Protein AF-A0A536CDX0-F1 (afdb_monomer_lite)

Structure (mmCIF, N/CA/C/O backbone):
data_AF-A0A536CDX0-F1
#
_entry.id   AF-A0A536CDX0-F1
#
loop_
_atom_site.group_PDB
_atom_site.id
_atom_site.type_symbol
_atom_site.label_atom_id
_atom_site.label_alt_id
_atom_site.label_comp_id
_atom_site.label_asym_id
_atom_site.label_entity_id
_atom_site.label_seq_id
_atom_site.pdbx_PDB_ins_code
_atom_site.Cartn_x
_atom_site.Cartn_y
_atom_site.Cartn_z
_atom_site.occupancy
_atom_site.B_iso_or_equiv
_atom_site.auth_seq_id
_atom_site.auth_comp_id
_atom_site.auth_asym_id
_atom_site.auth_atom_id
_atom_site.pdbx_PDB_model_num
ATOM 1 N N . VAL A 1 1 ? -7.358 -10.006 -4.867 1.00 93.31 1 VAL A N 1
ATOM 2 C CA . VAL A 1 1 ? -7.742 -8.963 -5.863 1.00 93.31 1 VAL A CA 1
ATOM 3 C C . VAL A 1 1 ? -6.444 -8.418 -6.385 1.00 93.31 1 VAL A C 1
ATOM 5 O O . VAL A 1 1 ? -5.609 -8.127 -5.543 1.00 93.31 1 VAL A O 1
ATOM 8 N N . GLU A 1 2 ? -6.217 -8.406 -7.694 1.00 98.25 2 GLU A N 1
ATOM 9 C CA . GLU A 1 2 ? -4.855 -8.304 -8.231 1.00 98.25 2 GLU A CA 1
ATOM 10 C C . GLU A 1 2 ? -4.809 -7.519 -9.546 1.00 98.25 2 GLU A C 1
ATOM 12 O O . GLU A 1 2 ? -5.732 -7.608 -10.364 1.00 98.25 2 GLU A O 1
ATOM 17 N N . HIS A 1 3 ? -3.686 -6.828 -9.744 1.00 98.19 3 HIS A N 1
ATOM 18 C CA . HIS A 1 3 ? -3.218 -6.204 -10.981 1.00 98.19 3 HIS A CA 1
ATOM 19 C C . HIS A 1 3 ? -4.096 -5.094 -11.576 1.00 98.19 3 HIS A C 1
ATOM 21 O O . HIS A 1 3 ? -4.047 -4.836 -12.785 1.00 98.19 3 HIS A O 1
ATOM 27 N N . TYR A 1 4 ? -4.877 -4.387 -10.763 1.00 98.31 4 TYR A N 1
ATOM 28 C CA . TYR A 1 4 ? -5.466 -3.133 -11.220 1.00 98.31 4 TYR A CA 1
ATOM 29 C C . TYR A 1 4 ? -4.386 -2.054 -11.369 1.00 98.31 4 TYR A C 1
ATOM 31 O O . TYR A 1 4 ? -3.456 -1.930 -10.585 1.00 98.31 4 TYR A O 1
ATOM 39 N N . GLN A 1 5 ? -4.537 -1.185 -12.368 1.00 97.56 5 GLN A N 1
ATOM 40 C CA . GLN A 1 5 ? -3.574 -0.099 -12.614 1.00 97.56 5 GLN A CA 1
ATOM 41 C C . GLN A 1 5 ? -3.675 1.063 -11.602 1.00 97.56 5 GLN A C 1
ATOM 43 O O . GLN A 1 5 ? -2.932 2.039 -11.696 1.00 97.56 5 GLN A O 1
ATOM 48 N N . LYS A 1 6 ? -4.621 0.991 -10.659 1.00 98.06 6 LYS A N 1
ATOM 49 C CA . LYS A 1 6 ? -4.849 1.964 -9.579 1.00 98.06 6 LYS A CA 1
ATOM 50 C C . LYS A 1 6 ? -5.134 1.201 -8.282 1.00 98.06 6 LYS A C 1
ATOM 52 O O . LYS A 1 6 ? -4.655 0.088 -8.130 1.00 98.06 6 LYS A O 1
ATOM 57 N N . PHE A 1 7 ? -5.921 1.766 -7.364 1.00 98.56 7 PHE A N 1
ATOM 58 C CA . PHE A 1 7 ? -6.350 1.048 -6.166 1.00 98.56 7 PHE A CA 1
ATOM 59 C C . PHE A 1 7 ? -7.000 -0.295 -6.509 1.00 98.56 7 PHE A C 1
ATOM 61 O O . PHE A 1 7 ? -7.921 -0.356 -7.326 1.00 98.56 7 PHE A O 1
ATOM 68 N N . GLU A 1 8 ? -6.552 -1.343 -5.830 1.00 98.38 8 GLU A N 1
ATOM 69 C CA . GLU A 1 8 ? -7.062 -2.707 -6.004 1.00 98.38 8 GLU A CA 1
ATOM 70 C C . GLU A 1 8 ? -8.392 -2.864 -5.254 1.00 98.38 8 GLU A C 1
ATOM 72 O O . GLU A 1 8 ? -9.364 -3.418 -5.768 1.00 98.38 8 GLU A O 1
ATOM 77 N N . VAL A 1 9 ? -8.468 -2.295 -4.045 1.00 98.75 9 VAL A N 1
ATOM 78 C CA . VAL A 1 9 ? -9.693 -2.179 -3.251 1.00 98.75 9 VAL A CA 1
ATOM 79 C C . VAL A 1 9 ? -9.816 -0.776 -2.664 1.00 98.75 9 VAL A C 1
ATOM 81 O O . VAL A 1 9 ? -8.865 -0.232 -2.106 1.00 98.75 9 VAL A O 1
ATOM 84 N N . ILE A 1 10 ? -11.029 -0.219 -2.722 1.00 98.75 10 ILE A N 1
ATOM 85 C CA . ILE A 1 10 ? -11.417 0.988 -1.984 1.00 98.75 10 ILE A CA 1
ATOM 86 C C . ILE A 1 10 ? -12.584 0.633 -1.062 1.00 98.75 10 ILE A C 1
ATOM 88 O O . ILE A 1 10 ? -13.639 0.200 -1.530 1.00 98.75 10 ILE A O 1
ATOM 92 N N . TRP A 1 11 ? -12.423 0.852 0.242 1.00 98.75 11 TRP A N 1
ATOM 93 C CA . TRP A 1 11 ? -13.464 0.607 1.238 1.00 98.75 11 TRP A CA 1
ATOM 94 C C . TRP A 1 11 ? -14.023 1.918 1.793 1.00 98.75 11 TRP A C 1
ATOM 96 O O . TRP A 1 11 ? -13.403 2.564 2.629 1.00 98.75 11 TRP A O 1
ATOM 106 N N . ASN A 1 12 ? -15.228 2.302 1.364 1.00 98.69 12 ASN A N 1
ATOM 107 C CA . ASN A 1 12 ? -15.842 3.590 1.728 1.00 98.69 12 ASN A CA 1
ATOM 108 C C . ASN A 1 12 ? -16.811 3.527 2.929 1.00 98.69 12 ASN A C 1
ATOM 110 O O . ASN A 1 1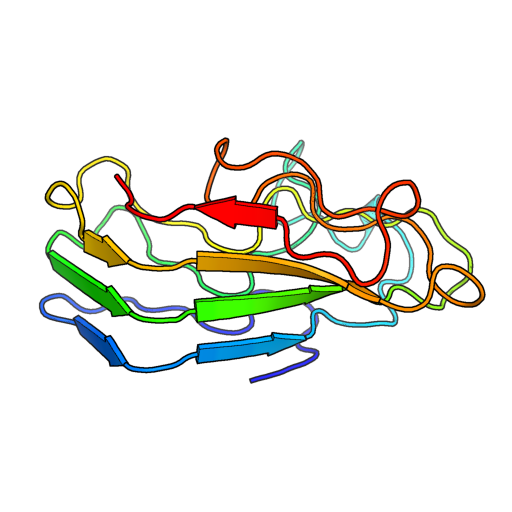2 ? -17.328 4.560 3.350 1.00 98.69 12 ASN A O 1
ATOM 114 N N . GLY A 1 13 ? -17.121 2.332 3.445 1.00 98.25 13 GLY A N 1
ATOM 115 C CA . GLY A 1 13 ? -18.156 2.127 4.467 1.00 98.25 13 GLY A CA 1
ATOM 116 C C . GLY A 1 13 ? -17.623 2.012 5.898 1.00 98.25 13 GLY A C 1
ATOM 117 O O . GLY A 1 13 ? -16.547 1.465 6.124 1.00 98.25 13 GLY A O 1
ATOM 118 N N . ASN A 1 14 ? -18.423 2.457 6.870 1.00 98.56 14 ASN A N 1
ATOM 119 C CA . ASN A 1 14 ? -18.186 2.216 8.298 1.00 98.56 14 ASN A CA 1
ATOM 120 C C . ASN A 1 14 ? -18.581 0.793 8.719 1.00 98.56 14 ASN A C 1
ATOM 122 O O . ASN A 1 14 ? -19.413 0.156 8.075 1.00 98.56 14 ASN A O 1
ATOM 126 N N . GLY A 1 15 ? 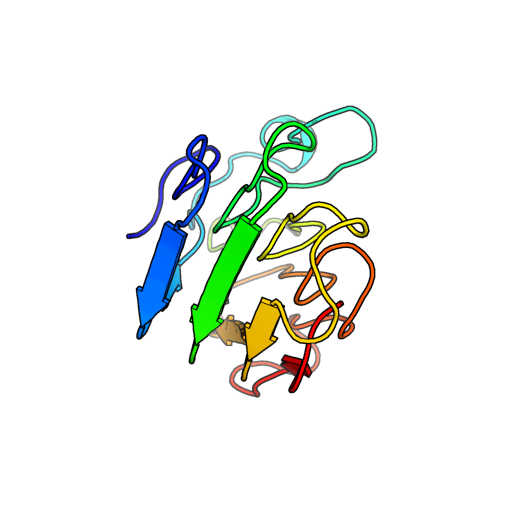-18.005 0.312 9.822 1.00 98.38 15 GLY A N 1
ATOM 127 C CA . GLY A 1 15 ? -18.260 -1.023 10.367 1.00 98.38 15 GLY A CA 1
ATOM 128 C C . GLY A 1 15 ? -17.694 -2.153 9.508 1.00 98.38 15 GLY A C 1
ATOM 129 O O . GLY A 1 15 ? -18.140 -3.293 9.621 1.00 98.38 15 GLY A O 1
ATOM 130 N N . GLY A 1 16 ? -16.743 -1.842 8.622 1.00 98.44 16 GLY A N 1
ATOM 131 C CA . GLY A 1 16 ? -16.166 -2.828 7.720 1.00 98.44 16 GLY A CA 1
ATOM 132 C C . GLY A 1 16 ? -15.346 -3.882 8.451 1.00 98.44 16 GLY A C 1
ATOM 133 O O . GLY A 1 16 ? -14.707 -3.594 9.464 1.00 98.44 16 GLY A O 1
ATOM 134 N N . ARG A 1 17 ? -15.356 -5.108 7.924 1.00 98.69 17 ARG A N 1
ATOM 135 C CA . ARG A 1 17 ? -14.501 -6.192 8.402 1.00 98.69 17 ARG A CA 1
ATOM 136 C C . ARG A 1 17 ? -13.973 -7.010 7.235 1.00 98.69 17 ARG A C 1
ATOM 138 O O . ARG A 1 17 ? -14.762 -7.545 6.460 1.00 98.69 17 ARG A O 1
ATOM 145 N N . VAL A 1 18 ? -12.656 -7.159 7.172 1.00 98.75 18 VAL A N 1
ATOM 146 C CA . VAL A 1 18 ? -11.967 -8.068 6.255 1.00 98.75 18 VAL A CA 1
ATOM 147 C C . VAL A 1 18 ? -11.183 -9.075 7.082 1.00 98.75 18 VAL A C 1
ATOM 149 O O . VAL A 1 18 ? -10.388 -8.705 7.942 1.00 98.75 18 VAL A O 1
ATOM 152 N N . VAL A 1 19 ? -11.433 -10.357 6.834 1.00 98.62 19 VAL A N 1
ATOM 153 C CA . VAL A 1 19 ? -10.653 -11.457 7.399 1.00 98.62 19 VAL A CA 1
ATOM 154 C C . VAL A 1 19 ? -10.020 -12.166 6.221 1.00 98.62 19 VAL A C 1
ATOM 156 O O . VAL A 1 19 ? -10.746 -12.739 5.413 1.00 98.62 19 VAL A O 1
ATOM 159 N N . PHE A 1 20 ? -8.693 -12.108 6.159 1.00 98.75 20 PHE A N 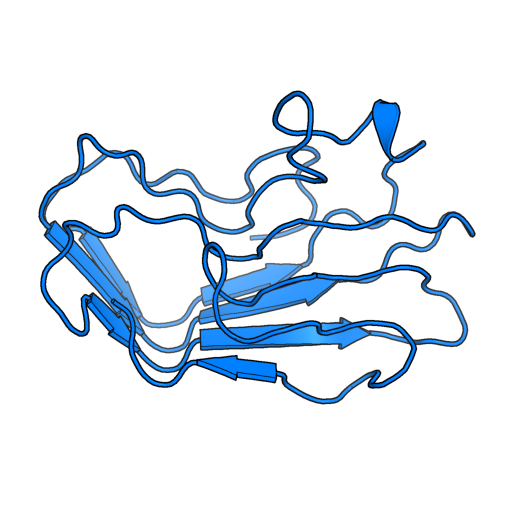1
ATOM 160 C CA . PHE A 1 20 ? -7.863 -12.507 5.032 1.00 98.75 20 PHE A CA 1
ATOM 161 C C . PHE A 1 20 ? -7.976 -11.579 3.813 1.00 98.75 20 PHE A C 1
ATOM 163 O O . PHE A 1 20 ? -9.051 -11.363 3.251 1.00 98.75 20 PHE A O 1
ATOM 170 N N . PHE A 1 21 ? -6.833 -11.055 3.377 1.00 98.88 21 PHE A N 1
ATOM 171 C CA . PHE A 1 21 ? -6.691 -10.344 2.111 1.00 98.88 21 PHE A CA 1
ATOM 172 C C . PHE A 1 21 ? -5.374 -10.729 1.445 1.00 98.88 21 PHE A C 1
ATOM 174 O O . PHE A 1 21 ? -4.322 -10.716 2.079 1.00 98.88 21 PHE A O 1
ATOM 181 N N . GLN A 1 22 ? -5.455 -11.039 0.157 1.00 98.69 22 GLN A N 1
ATOM 182 C CA . GLN A 1 22 ? -4.320 -11.308 -0.712 1.00 98.69 22 GLN A CA 1
ATOM 183 C C . GLN A 1 22 ? -4.445 -10.383 -1.929 1.00 98.69 22 GLN A C 1
ATOM 185 O O . GLN A 1 22 ? -5.542 -10.207 -2.489 1.00 98.69 22 GLN A O 1
ATOM 190 N N . ASN A 1 23 ? -3.322 -9.777 -2.302 1.00 98.81 23 ASN A N 1
ATOM 191 C CA . ASN A 1 23 ? -3.207 -8.918 -3.468 1.00 98.81 23 ASN A CA 1
ATOM 192 C C . ASN A 1 23 ? -1.808 -8.963 -4.076 1.00 98.81 23 ASN A C 1
ATOM 194 O O . ASN A 1 23 ? -0.839 -8.863 -3.341 1.00 98.81 23 ASN A O 1
ATOM 198 N N . GLU A 1 24 ? -1.721 -8.919 -5.399 1.00 98.75 24 GLU A N 1
ATOM 199 C CA . GLU A 1 24 ? -0.525 -8.501 -6.122 1.00 98.75 24 GLU A CA 1
ATOM 200 C C . GLU A 1 24 ? -0.757 -7.180 -6.862 1.00 98.75 24 GLU A C 1
ATOM 202 O O . GLU A 1 24 ? -1.789 -6.991 -7.511 1.00 98.75 24 GLU A O 1
ATOM 207 N N . MET A 1 25 ? 0.211 -6.268 -6.766 1.00 98.75 25 MET A N 1
ATOM 208 C CA . MET A 1 25 ? 0.243 -5.012 -7.523 1.00 98.75 25 MET A CA 1
ATOM 209 C C . MET A 1 25 ? 0.390 -5.277 -9.038 1.00 98.75 25 MET A C 1
ATOM 211 O O . MET A 1 25 ? 0.806 -6.372 -9.436 1.00 98.75 25 MET A O 1
ATOM 215 N N . PRO A 1 26 ? 0.065 -4.315 -9.925 1.00 98.69 26 PRO A N 1
ATOM 216 C CA . PRO A 1 26 ? 0.241 -4.498 -11.365 1.00 98.69 26 PRO A CA 1
ATOM 217 C C . PRO A 1 26 ? 1.714 -4.720 -11.704 1.00 98.69 26 PRO A C 1
ATOM 219 O O . PRO A 1 26 ? 2.594 -4.075 -11.140 1.00 98.69 26 PRO A O 1
ATOM 222 N N . TYR A 1 27 ? 1.993 -5.606 -12.654 1.00 98.56 27 TYR A N 1
ATOM 223 C CA . TYR A 1 27 ? 3.373 -5.913 -13.047 1.00 98.56 27 TYR A CA 1
ATOM 224 C C . TYR A 1 27 ? 3.940 -4.936 -14.073 1.00 98.56 27 TYR A C 1
ATOM 226 O O . TYR A 1 27 ? 5.154 -4.744 -14.171 1.00 98.56 27 TYR A O 1
ATOM 234 N N . ASP A 1 28 ? 3.047 -4.336 -14.851 1.00 98.12 28 ASP A N 1
ATOM 235 C CA . ASP A 1 28 ? 3.328 -3.579 -16.056 1.00 98.12 28 ASP A CA 1
ATOM 236 C C . ASP A 1 28 ? 3.092 -2.051 -15.993 1.00 98.12 28 ASP A C 1
ATOM 238 O O . ASP A 1 28 ? 2.826 -1.460 -17.046 1.00 98.12 28 ASP A O 1
ATOM 242 N N . PRO A 1 29 ? 3.248 -1.342 -14.845 1.00 98.31 29 PRO A N 1
ATOM 243 C CA . PRO A 1 29 ? 3.346 0.114 -14.865 1.00 98.31 29 PRO A CA 1
ATOM 244 C C . PRO A 1 29 ? 4.394 0.603 -15.886 1.00 98.31 29 PRO A C 1
ATOM 246 O O . PRO A 1 29 ? 5.565 0.222 -15.803 1.00 98.31 29 PRO A O 1
ATOM 249 N N . PRO A 1 30 ? 4.028 1.480 -16.841 1.00 97.75 30 PRO A N 1
ATOM 250 C CA . PRO A 1 30 ? 4.914 1.831 -17.956 1.00 97.75 30 PRO A CA 1
ATOM 251 C C . PRO A 1 30 ? 6.017 2.830 -17.573 1.00 97.75 30 PRO A C 1
ATOM 253 O O . PRO A 1 30 ? 6.963 3.041 -18.328 1.00 97.75 30 PRO A O 1
ATOM 256 N N . SER A 1 31 ? 5.880 3.504 -16.430 1.00 98.44 31 SER A N 1
ATOM 257 C CA . SER A 1 31 ? 6.905 4.341 -15.795 1.00 98.44 31 SER A CA 1
ATOM 258 C C . SER A 1 31 ? 6.436 4.737 -14.397 1.00 98.44 31 SER A C 1
ATOM 260 O O . SER A 1 31 ? 5.231 4.744 -14.138 1.00 98.44 31 SER A O 1
ATOM 262 N N . GLN A 1 32 ? 7.354 5.170 -13.526 1.00 98.56 32 GLN A N 1
ATOM 263 C CA . GLN A 1 32 ? 6.966 5.706 -12.219 1.00 98.56 32 GLN A CA 1
ATOM 264 C C . GLN A 1 32 ? 6.030 6.911 -12.371 1.00 98.56 32 GLN A C 1
ATOM 266 O O . GLN A 1 32 ? 5.030 6.987 -11.677 1.00 98.56 32 GLN A O 1
ATOM 271 N N . ALA A 1 33 ? 6.305 7.817 -13.317 1.00 98.25 33 ALA A N 1
ATOM 272 C CA . ALA A 1 33 ? 5.498 9.020 -13.536 1.00 98.25 33 ALA A CA 1
ATOM 273 C C . ALA A 1 33 ? 4.056 8.717 -13.982 1.00 98.25 33 ALA A C 1
ATOM 275 O O . ALA A 1 33 ? 3.144 9.474 -13.658 1.00 98.25 33 ALA A O 1
ATOM 276 N N . ALA A 1 34 ? 3.846 7.620 -14.715 1.00 98.19 34 ALA A N 1
ATOM 277 C CA . ALA A 1 34 ? 2.514 7.164 -15.113 1.00 98.19 34 ALA A CA 1
ATOM 278 C C . ALA A 1 34 ? 1.761 6.460 -13.972 1.00 98.19 34 ALA A C 1
ATOM 280 O O . ALA A 1 34 ? 0.537 6.342 -14.028 1.00 98.19 34 ALA A O 1
ATOM 281 N N . TRP A 1 35 ? 2.483 6.006 -12.946 1.00 98.56 35 TRP A N 1
ATOM 282 C CA . TRP A 1 35 ? 1.955 5.249 -11.819 1.00 98.56 35 TRP A CA 1
ATOM 283 C C . TRP A 1 35 ? 2.277 5.960 -10.501 1.00 98.56 35 TRP A C 1
ATOM 285 O O . TRP A 1 35 ? 3.052 5.500 -9.665 1.00 98.56 35 TRP A O 1
ATOM 295 N N . MET A 1 36 ? 1.679 7.141 -10.359 1.00 98.62 36 MET A N 1
ATOM 296 C CA . MET A 1 36 ? 1.656 7.946 -9.140 1.00 98.62 36 MET A CA 1
ATOM 297 C C . MET A 1 36 ? 0.194 8.173 -8.758 1.00 98.62 36 MET A C 1
ATOM 299 O O . MET A 1 36 ? -0.588 8.608 -9.609 1.00 98.62 36 MET A O 1
ATOM 303 N N . GLU A 1 37 ? -0.179 7.935 -7.504 1.00 98.25 37 GLU A N 1
ATOM 304 C CA . GLU A 1 37 ? -1.496 8.326 -6.991 1.00 98.25 37 GLU A CA 1
ATOM 305 C C . GLU A 1 37 ? -1.659 9.852 -6.990 1.00 98.25 37 GLU A C 1
ATOM 307 O O . GLU A 1 37 ? -2.686 10.393 -7.409 1.00 98.25 37 GLU A O 1
ATOM 312 N N . ALA A 1 38 ? -0.615 10.551 -6.548 1.00 97.88 38 ALA A N 1
ATOM 313 C CA . ALA A 1 38 ? -0.553 12.001 -6.445 1.00 97.88 38 ALA A CA 1
ATOM 314 C C . ALA A 1 38 ? 0.906 12.482 -6.570 1.00 97.88 38 ALA A C 1
ATOM 316 O O . ALA A 1 38 ? 1.837 11.676 -6.468 1.00 97.88 38 ALA A O 1
ATOM 317 N N . PRO A 1 39 ? 1.160 13.790 -6.774 1.00 97.75 39 PRO A N 1
ATOM 318 C CA . PRO A 1 39 ? 2.518 14.324 -6.735 1.00 97.75 39 PRO A CA 1
ATOM 319 C C . PRO A 1 39 ? 3.233 13.946 -5.428 1.00 97.75 39 PRO A C 1
ATOM 321 O O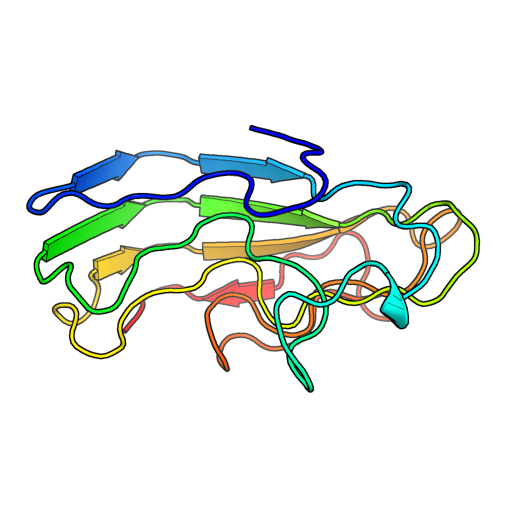 . PRO A 1 39 ? 2.790 14.318 -4.346 1.00 97.75 39 PRO A O 1
ATOM 324 N N . GLY A 1 40 ? 4.338 13.203 -5.538 1.00 96.81 40 GLY A N 1
ATOM 325 C CA . GLY A 1 40 ? 5.113 12.724 -4.387 1.00 96.81 40 GLY A CA 1
ATOM 326 C C . GLY A 1 40 ? 4.608 11.431 -3.734 1.00 96.81 40 GLY A C 1
ATOM 327 O O . GLY A 1 40 ? 5.262 10.955 -2.815 1.00 96.81 40 GLY A O 1
ATOM 328 N N . VAL A 1 41 ? 3.511 10.839 -4.220 1.00 98.31 41 VAL A N 1
ATOM 329 C CA . VAL A 1 41 ? 2.965 9.560 -3.732 1.00 98.31 41 VAL A CA 1
ATOM 330 C C . VAL A 1 41 ? 3.122 8.499 -4.830 1.00 98.31 41 VAL A C 1
ATOM 332 O O . VAL A 1 41 ? 2.294 8.441 -5.744 1.00 98.31 41 VAL A O 1
ATOM 335 N N . PRO A 1 42 ? 4.226 7.727 -4.829 1.00 98.62 42 PRO A N 1
ATOM 336 C CA . PRO A 1 42 ? 4.456 6.691 -5.831 1.00 98.62 42 PRO A CA 1
ATOM 337 C C . PRO A 1 42 ? 3.464 5.533 -5.699 1.00 98.62 42 PRO A C 1
ATOM 339 O O . PRO A 1 42 ? 3.170 5.085 -4.594 1.00 98.62 42 PRO A O 1
ATOM 342 N N . GLY A 1 43 ? 2.978 5.030 -6.834 1.00 98.56 43 GLY A N 1
ATOM 343 C CA . GLY A 1 43 ? 2.039 3.912 -6.906 1.00 98.56 43 GLY A CA 1
ATOM 344 C C . GLY A 1 43 ? 0.657 4.207 -6.332 1.00 98.56 43 GLY A C 1
ATOM 345 O O . GLY A 1 43 ? 0.328 5.349 -6.029 1.00 98.56 43 GLY A O 1
ATOM 346 N N . TRP A 1 44 ? -0.154 3.155 -6.232 1.00 98.81 44 TRP A N 1
ATOM 347 C CA . TRP A 1 44 ? -1.495 3.172 -5.648 1.00 98.81 44 TRP A CA 1
ATOM 348 C C . TRP A 1 44 ? -1.598 2.041 -4.627 1.00 98.81 44 TRP A C 1
ATOM 350 O O . TRP A 1 44 ? -1.112 0.938 -4.881 1.00 98.81 44 TRP A O 1
ATOM 360 N N . ALA A 1 45 ? -2.247 2.292 -3.491 1.00 98.81 45 ALA A N 1
ATOM 361 C CA . ALA A 1 45 ? -2.401 1.282 -2.450 1.00 98.81 45 ALA A CA 1
ATOM 362 C C . ALA A 1 45 ? -3.223 0.067 -2.926 1.00 98.81 45 ALA A C 1
ATOM 364 O O . ALA A 1 45 ? -4.252 0.201 -3.594 1.00 98.81 45 ALA A O 1
ATOM 365 N N . ALA A 1 46 ? -2.831 -1.124 -2.479 1.00 98.88 46 ALA A N 1
ATOM 366 C CA . ALA A 1 46 ? -3.617 -2.345 -2.618 1.00 98.88 46 ALA A CA 1
ATOM 367 C C . ALA A 1 46 ? -4.950 -2.267 -1.855 1.00 98.88 46 ALA A C 1
ATOM 369 O O . ALA A 1 46 ? -5.961 -2.841 -2.255 1.00 98.88 46 ALA A O 1
ATOM 370 N N . PHE A 1 47 ? -4.982 -1.545 -0.739 1.00 98.88 47 PHE A N 1
ATOM 371 C CA . PHE A 1 47 ? -6.211 -1.363 0.020 1.00 98.88 47 PHE A CA 1
ATOM 372 C C . PHE A 1 47 ? -6.300 0.061 0.548 1.00 98.88 47 PHE A C 1
ATOM 374 O O . PHE A 1 47 ? -5.537 0.458 1.429 1.00 98.88 47 PHE A O 1
ATOM 381 N N . LYS A 1 48 ? -7.266 0.817 0.027 1.00 98.88 48 LYS A N 1
ATOM 382 C CA . LYS A 1 48 ? -7.519 2.201 0.415 1.00 98.88 48 LYS A CA 1
ATOM 383 C C . LYS A 1 48 ? -8.763 2.313 1.289 1.00 98.88 48 LYS A C 1
ATOM 385 O O . LYS A 1 48 ? -9.865 1.945 0.881 1.00 98.88 48 LYS A O 1
ATOM 390 N N . ILE A 1 49 ? -8.601 2.916 2.461 1.00 98.81 49 ILE A N 1
ATOM 391 C CA . ILE A 1 49 ? -9.678 3.412 3.317 1.00 98.81 49 ILE A CA 1
ATOM 392 C C . ILE A 1 49 ? -9.557 4.948 3.372 1.00 98.81 49 ILE A C 1
ATOM 394 O O . ILE A 1 49 ? -8.504 5.474 3.749 1.00 98.81 49 ILE A O 1
ATOM 398 N N . PRO A 1 50 ? -10.580 5.714 2.956 1.00 98.44 50 PRO A N 1
ATOM 399 C CA . PRO A 1 50 ? -10.542 7.171 3.009 1.00 98.44 50 PRO A CA 1
ATOM 400 C C . PRO A 1 50 ? -10.783 7.698 4.432 1.00 98.44 50 PRO A C 1
ATOM 402 O O . PRO A 1 50 ? -11.436 7.054 5.248 1.00 98.44 50 PRO A O 1
ATOM 405 N N . ASN A 1 51 ? -10.330 8.929 4.698 1.00 98.25 51 ASN A N 1
ATOM 406 C CA . ASN A 1 51 ? -10.420 9.599 6.010 1.00 98.25 51 ASN A CA 1
ATOM 407 C C . ASN A 1 51 ? -11.849 9.809 6.543 1.00 98.25 51 ASN A C 1
ATOM 409 O O . ASN A 1 51 ? -12.018 10.145 7.710 1.00 98.25 51 ASN A O 1
ATOM 413 N N . SER A 1 52 ? -12.877 9.627 5.712 1.00 98.25 52 SER A N 1
ATOM 414 C CA . SER A 1 52 ? -14.283 9.674 6.131 1.00 98.25 52 SER A CA 1
ATOM 415 C C . SER A 1 52 ? -14.743 8.421 6.888 1.00 98.25 52 SER A C 1
ATOM 417 O O . SER A 1 52 ? -15.791 8.459 7.534 1.00 98.25 52 SER A O 1
ATOM 419 N N . VAL A 1 53 ? -13.997 7.314 6.814 1.00 98.69 53 VAL A N 1
ATOM 420 C CA . VAL A 1 53 ? -14.302 6.077 7.543 1.00 98.69 53 VAL A CA 1
ATOM 421 C C . VAL A 1 53 ? -13.756 6.178 8.963 1.00 98.69 53 VAL A C 1
ATOM 423 O O . VAL A 1 53 ? -12.586 6.479 9.179 1.00 98.69 53 VAL A O 1
ATOM 426 N N . THR A 1 54 ? -14.609 5.894 9.940 1.00 98.44 54 THR A N 1
ATOM 427 C CA . THR A 1 54 ? -14.303 5.980 11.374 1.00 98.44 54 THR A CA 1
ATOM 428 C C . THR A 1 54 ? -14.262 4.616 12.060 1.00 98.44 54 THR A C 1
ATOM 430 O O . THR A 1 54 ? -13.865 4.525 13.219 1.00 98.44 54 THR A O 1
ATOM 433 N N . SER A 1 55 ? -14.664 3.540 11.374 1.00 98.62 55 SER A N 1
ATOM 434 C CA . SER A 1 55 ? -14.624 2.175 11.914 1.00 98.62 55 SER A CA 1
ATOM 435 C C . SER A 1 55 ? -14.384 1.127 10.827 1.00 98.62 55 SER A C 1
ATOM 437 O O . SER A 1 55 ? -15.136 1.029 9.856 1.00 98.62 55 SER A O 1
ATOM 439 N N . PHE A 1 56 ? -13.346 0.317 11.021 1.00 98.75 56 PHE A N 1
ATOM 440 C CA . PHE A 1 56 ? -12.965 -0.797 10.158 1.00 98.75 56 PHE A CA 1
ATOM 441 C C . PHE A 1 56 ? -12.122 -1.798 10.960 1.00 98.75 56 PHE A C 1
ATOM 443 O O . PHE A 1 56 ? -11.432 -1.384 11.887 1.00 98.75 56 PHE A O 1
ATOM 450 N N . ASN A 1 57 ? -12.175 -3.087 10.611 1.00 98.81 57 ASN A N 1
ATOM 451 C CA . ASN A 1 57 ? -11.258 -4.102 11.127 1.00 98.81 57 ASN A CA 1
ATOM 452 C C . ASN A 1 57 ? -10.675 -4.972 10.002 1.00 98.81 57 ASN A C 1
ATOM 454 O O . ASN A 1 57 ? -11.429 -5.562 9.226 1.00 98.81 57 ASN A O 1
ATOM 458 N N . GLY A 1 58 ? -9.353 -5.101 9.943 1.00 98.81 58 GLY A N 1
ATOM 459 C CA . GLY A 1 58 ? -8.632 -5.942 8.985 1.00 98.81 58 GLY A CA 1
ATOM 460 C C . GLY A 1 58 ? -7.749 -6.971 9.686 1.00 98.81 58 GLY A C 1
ATOM 461 O O . GLY A 1 58 ? -7.092 -6.644 10.668 1.00 98.81 58 GLY A O 1
ATOM 462 N N . PHE A 1 59 ? -7.723 -8.208 9.189 1.00 98.88 59 PHE A N 1
ATOM 463 C CA . PHE A 1 59 ? -6.930 -9.296 9.772 1.00 98.88 59 PHE A CA 1
ATOM 464 C C . PHE A 1 59 ? -6.227 -10.102 8.681 1.00 98.88 59 PHE A C 1
ATOM 466 O O . PHE A 1 59 ? -6.906 -10.597 7.778 1.00 98.88 59 PHE A O 1
ATOM 473 N N . GLY A 1 60 ? -4.908 -10.282 8.794 1.00 98.81 60 GLY A N 1
ATOM 474 C CA . GLY A 1 60 ? -4.122 -11.131 7.896 1.00 98.81 60 GLY A CA 1
ATOM 475 C C . GLY A 1 60 ? -4.173 -10.634 6.456 1.00 98.81 60 GLY A C 1
ATOM 476 O O . GLY A 1 60 ? -4.800 -11.262 5.601 1.00 98.81 60 GLY A O 1
ATOM 477 N N . MET A 1 61 ? -3.572 -9.475 6.197 1.00 98.88 61 MET A N 1
ATOM 478 C CA . MET A 1 61 ? -3.657 -8.806 4.897 1.00 98.88 61 MET A CA 1
ATOM 479 C C . MET A 1 61 ? -2.267 -8.681 4.274 1.00 98.88 61 MET A C 1
ATOM 481 O O . MET A 1 61 ? -1.377 -8.063 4.852 1.00 98.88 61 MET A O 1
ATOM 485 N N . GLY A 1 62 ? -2.090 -9.259 3.087 1.00 98.88 62 GLY A N 1
ATOM 486 C CA . GLY A 1 62 ? -0.827 -9.264 2.357 1.00 98.88 62 GLY A CA 1
ATOM 487 C C . GLY A 1 62 ? -0.931 -8.606 0.989 1.00 98.88 62 GLY A C 1
ATOM 488 O O . GLY A 1 62 ? -1.923 -8.792 0.282 1.00 98.88 62 GLY A O 1
ATOM 489 N N . SER A 1 63 ? 0.113 -7.864 0.620 1.00 98.94 63 SER A N 1
ATOM 490 C CA . SER A 1 63 ? 0.298 -7.340 -0.735 1.00 98.94 63 SER A CA 1
ATOM 491 C C . SER A 1 63 ? 1.695 -7.664 -1.264 1.00 98.94 63 SER A C 1
ATOM 493 O O . SER A 1 63 ? 2.689 -7.475 -0.561 1.00 98.94 63 SER A O 1
ATOM 495 N N . TYR A 1 64 ? 1.781 -8.152 -2.497 1.00 98.88 64 TYR A N 1
ATOM 496 C CA . TYR A 1 64 ? 3.041 -8.501 -3.151 1.00 98.88 64 TYR A CA 1
ATOM 497 C C . TYR A 1 64 ? 3.305 -7.571 -4.338 1.00 98.88 64 TYR A C 1
ATOM 499 O O . TYR A 1 64 ? 2.378 -7.049 -4.962 1.00 98.88 64 TYR A O 1
ATOM 507 N N . SER A 1 65 ? 4.582 -7.367 -4.658 1.00 98.75 65 SER A N 1
ATOM 508 C CA . SER A 1 65 ? 5.009 -6.576 -5.816 1.00 98.75 65 SER A CA 1
ATOM 509 C C . SER A 1 65 ? 5.987 -7.349 -6.693 1.00 98.75 65 SER A C 1
ATOM 511 O O . SER A 1 65 ? 6.901 -8.000 -6.189 1.00 98.75 65 SER A O 1
ATOM 513 N N . PHE A 1 66 ? 5.786 -7.248 -8.008 1.00 98.62 66 PHE A N 1
ATOM 514 C CA . PHE A 1 66 ? 6.634 -7.831 -9.047 1.00 98.62 66 PHE A CA 1
ATOM 515 C C . PHE A 1 66 ? 6.571 -6.970 -10.319 1.00 98.62 66 PHE A C 1
ATOM 517 O O . PHE A 1 66 ? 5.808 -7.239 -11.242 1.00 98.62 66 PHE A O 1
ATOM 524 N N . PHE A 1 67 ? 7.349 -5.887 -10.374 1.00 98.44 67 PHE A N 1
ATOM 525 C CA . PHE A 1 67 ? 7.349 -4.995 -11.539 1.00 98.44 67 PHE A CA 1
ATOM 526 C C . PHE A 1 67 ? 8.343 -5.491 -12.595 1.00 98.44 67 PHE A C 1
ATOM 528 O O . PHE A 1 67 ? 9.557 -5.344 -12.438 1.00 98.44 67 PHE A O 1
ATOM 535 N N . ASN A 1 68 ? 7.835 -6.083 -13.678 1.00 97.88 68 ASN A N 1
ATOM 536 C CA . ASN A 1 68 ? 8.630 -6.891 -14.615 1.00 97.88 68 ASN A CA 1
ATOM 537 C C . ASN A 1 68 ? 8.980 -6.186 -15.938 1.00 97.88 68 ASN A C 1
ATOM 539 O O . ASN A 1 68 ? 9.468 -6.809 -16.878 1.00 97.88 68 ASN A O 1
ATOM 543 N N . GLN A 1 69 ? 8.774 -4.870 -16.012 1.00 98.12 69 GLN A N 1
ATOM 544 C CA . GLN A 1 69 ? 9.097 -4.066 -17.201 1.00 98.12 69 GLN A CA 1
ATOM 545 C C . GLN A 1 69 ? 10.570 -3.625 -17.255 1.00 98.12 69 GLN A C 1
ATOM 547 O O . GLN A 1 69 ? 10.962 -2.844 -18.119 1.00 98.12 69 GLN A O 1
ATOM 552 N N . GLY A 1 70 ? 11.405 -4.088 -16.318 1.00 97.31 70 GLY A N 1
ATOM 553 C CA . GLY A 1 70 ? 12.820 -3.713 -16.235 1.00 97.31 70 GLY A CA 1
ATOM 554 C C . GLY A 1 70 ? 13.078 -2.286 -15.728 1.00 97.31 70 GLY A C 1
ATOM 555 O O . GLY A 1 70 ? 14.220 -1.816 -15.803 1.00 97.31 70 GLY A O 1
ATOM 556 N N . LEU A 1 71 ? 12.050 -1.628 -15.180 1.00 97.25 71 LEU A N 1
ATOM 557 C CA . LEU A 1 71 ? 12.064 -0.273 -14.620 1.00 97.25 71 LEU A CA 1
ATOM 558 C C . LEU A 1 71 ? 12.002 -0.313 -13.089 1.00 97.25 71 LEU A C 1
ATOM 560 O O . LEU A 1 71 ? 11.290 -1.141 -12.529 1.00 97.25 71 LEU A O 1
ATOM 564 N N . ASP A 1 72 ? 12.687 0.611 -12.416 1.00 97.69 72 ASP A N 1
ATOM 565 C CA . ASP A 1 72 ? 12.519 0.802 -10.972 1.00 97.69 72 ASP A CA 1
ATOM 566 C C . ASP A 1 72 ? 11.176 1.494 -10.692 1.00 97.69 72 ASP A C 1
ATOM 568 O O . ASP A 1 72 ? 11.027 2.702 -10.895 1.00 97.69 72 ASP A O 1
ATOM 572 N N . ILE A 1 73 ? 10.190 0.699 -10.269 1.00 98.69 73 ILE A N 1
ATOM 573 C CA . ILE A 1 73 ? 8.828 1.130 -9.940 1.00 98.69 73 ILE A CA 1
ATOM 574 C C . ILE A 1 73 ? 8.570 0.902 -8.454 1.00 98.69 73 ILE A C 1
ATOM 576 O O . ILE A 1 73 ? 8.844 -0.169 -7.919 1.00 98.69 73 ILE A O 1
ATOM 580 N N . PHE A 1 74 ? 8.014 1.905 -7.788 1.00 98.75 74 PHE A N 1
ATOM 581 C CA . PHE A 1 74 ? 7.712 1.851 -6.368 1.00 98.75 74 PHE A CA 1
ATOM 582 C C . PHE A 1 74 ? 6.252 2.180 -6.084 1.00 98.75 74 PHE A C 1
ATOM 584 O O . PHE A 1 74 ? 5.649 3.027 -6.750 1.00 98.75 74 PHE A O 1
ATOM 591 N N . ALA A 1 75 ? 5.725 1.542 -5.042 1.00 98.81 75 ALA A N 1
ATOM 592 C CA . ALA A 1 75 ? 4.541 1.984 -4.318 1.00 98.81 75 ALA A CA 1
ATOM 593 C C . ALA A 1 75 ? 4.956 2.545 -2.953 1.00 98.81 75 ALA A C 1
ATOM 595 O O . ALA A 1 75 ? 5.795 1.958 -2.268 1.00 98.81 75 ALA A O 1
ATOM 596 N N . ALA A 1 76 ? 4.364 3.665 -2.546 1.00 98.88 76 ALA A N 1
ATOM 597 C CA . ALA A 1 76 ? 4.611 4.289 -1.249 1.00 98.88 76 ALA A CA 1
ATOM 598 C C . ALA A 1 76 ? 4.242 3.338 -0.105 1.00 98.88 76 ALA A C 1
ATOM 600 O O . ALA A 1 76 ? 5.014 3.162 0.837 1.00 98.88 76 ALA A O 1
ATOM 601 N N . HIS A 1 77 ? 3.093 2.676 -0.243 1.00 98.94 77 HIS A N 1
ATOM 602 C CA . HIS A 1 77 ? 2.555 1.735 0.727 1.00 98.94 77 HIS A CA 1
ATOM 603 C C . HIS A 1 77 ? 1.598 0.742 0.077 1.00 98.94 77 HIS A C 1
ATOM 605 O O . HIS A 1 77 ? 0.984 1.032 -0.949 1.00 98.94 77 HIS A O 1
ATOM 611 N N . ALA A 1 78 ? 1.435 -0.427 0.693 1.00 98.88 78 ALA A N 1
ATOM 612 C CA . ALA A 1 78 ? 0.409 -1.381 0.277 1.00 98.88 78 ALA A CA 1
ATOM 613 C C . ALA A 1 78 ? -0.970 -1.045 0.855 1.00 98.88 78 ALA A C 1
ATOM 615 O O . ALA A 1 78 ? -1.984 -1.160 0.167 1.00 98.88 78 ALA A O 1
ATOM 616 N N . PHE A 1 79 ? -1.019 -0.616 2.113 1.00 98.94 79 PHE A N 1
ATOM 617 C CA . PHE A 1 79 ? -2.259 -0.285 2.808 1.00 98.94 79 PHE A CA 1
ATOM 618 C C . PHE A 1 79 ? -2.300 1.211 3.104 1.00 98.94 79 PHE A C 1
ATOM 620 O O . PHE A 1 79 ? -1.345 1.763 3.641 1.00 98.94 79 PHE A O 1
ATOM 627 N N . GLU A 1 80 ? -3.415 1.862 2.784 1.00 98.88 80 GLU A N 1
ATOM 628 C CA . GLU A 1 80 ? -3.621 3.272 3.095 1.00 98.88 80 GLU A CA 1
ATOM 629 C C . GLU A 1 80 ? -4.888 3.463 3.909 1.00 98.88 80 GLU A C 1
ATOM 631 O O . GLU A 1 80 ? -5.997 3.285 3.397 1.00 98.88 80 GLU A O 1
ATOM 636 N N . VAL A 1 81 ? -4.744 3.843 5.176 1.00 98.81 81 VAL A N 1
ATOM 637 C CA . VAL A 1 81 ? -5.881 3.947 6.097 1.00 98.81 81 VAL A CA 1
ATOM 638 C C . VAL A 1 81 ? -5.820 5.205 6.962 1.00 98.81 81 VAL A C 1
ATOM 640 O O . VAL A 1 81 ? -4.738 5.747 7.185 1.00 98.81 81 VAL A O 1
ATOM 643 N N . PRO A 1 82 ? -6.954 5.686 7.500 1.00 98.56 82 PRO A N 1
ATOM 644 C CA . PRO A 1 82 ? -6.947 6.826 8.404 1.00 98.56 82 PRO A CA 1
ATOM 645 C C . PRO A 1 82 ? -6.214 6.481 9.702 1.00 98.56 82 PRO A C 1
ATOM 647 O O . PRO A 1 82 ? -6.561 5.516 10.381 1.00 98.56 82 PRO A O 1
ATOM 650 N N . VAL A 1 83 ? -5.262 7.323 10.106 1.00 98.12 83 VAL A N 1
ATOM 651 C CA . VAL A 1 83 ? -4.585 7.213 11.417 1.00 98.12 83 VAL A CA 1
ATOM 652 C C . VAL A 1 83 ? -5.531 7.450 12.602 1.00 98.12 83 VAL A C 1
ATOM 654 O O . VAL A 1 83 ? -5.177 7.206 13.748 1.00 98.12 83 VAL A O 1
ATOM 657 N N . THR A 1 84 ? -6.740 7.947 12.329 1.00 98.31 84 THR A N 1
ATOM 658 C CA . THR A 1 84 ? -7.812 8.186 13.302 1.00 98.31 84 THR A CA 1
ATOM 659 C C . THR A 1 84 ? -8.679 6.956 13.572 1.00 98.31 84 THR A C 1
ATOM 661 O O . THR A 1 84 ? -9.600 7.045 14.386 1.00 98.31 84 THR A O 1
ATOM 664 N N . LEU A 1 85 ? -8.437 5.827 12.894 1.00 98.56 85 LEU A N 1
ATOM 665 C CA . LEU A 1 85 ? -9.089 4.566 13.244 1.00 98.56 85 LEU A CA 1
ATOM 666 C C . LEU A 1 85 ? -8.736 4.159 14.690 1.00 98.56 85 LEU A C 1
ATOM 668 O O . LEU A 1 85 ? -7.685 4.551 15.202 1.00 98.56 85 LEU A O 1
ATOM 672 N N . PRO A 1 86 ? -9.595 3.375 15.367 1.00 98.25 86 PRO A N 1
ATOM 673 C CA . PRO A 1 86 ? -9.263 2.822 16.676 1.00 98.25 86 PRO A CA 1
ATOM 674 C C .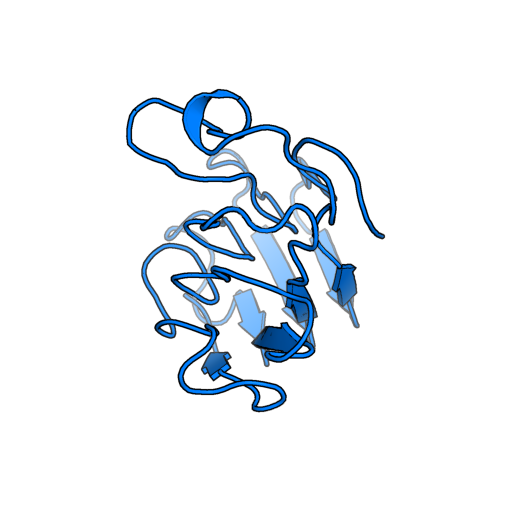 PRO A 1 86 ? -7.935 2.058 16.640 1.00 98.25 86 PRO A C 1
ATOM 676 O O . PRO A 1 86 ? -7.644 1.391 15.648 1.00 98.25 86 PRO A O 1
ATOM 679 N N . SER A 1 87 ? -7.146 2.139 17.716 1.00 98.06 87 SER A N 1
ATOM 680 C CA . SER A 1 87 ? -5.861 1.435 17.763 1.00 98.06 87 SER A CA 1
ATOM 681 C C . SER A 1 87 ? -6.053 -0.069 17.592 1.00 98.06 87 SER A C 1
ATOM 683 O O . SER A 1 87 ? -6.964 -0.655 18.185 1.00 98.06 87 SER A O 1
ATOM 685 N N . GLY A 1 88 ? -5.205 -0.669 16.757 1.00 97.81 88 GLY A N 1
ATOM 686 C CA . GLY A 1 88 ? -5.341 -2.065 16.353 1.00 97.81 88 GLY A CA 1
ATOM 687 C C . GLY A 1 88 ? -6.562 -2.322 15.472 1.00 97.81 88 GLY A C 1
ATOM 688 O O . GLY A 1 88 ? -7.194 -3.357 15.601 1.00 97.81 88 GLY A O 1
ATOM 689 N N . ALA A 1 89 ? -6.924 -1.392 14.588 1.00 98.69 89 ALA A N 1
ATOM 690 C CA . ALA A 1 89 ? -7.924 -1.646 13.550 1.00 98.69 89 ALA A CA 1
ATOM 691 C C . ALA A 1 89 ? -7.438 -2.656 12.494 1.00 98.69 89 ALA A C 1
ATOM 693 O O . ALA A 1 89 ? -8.243 -3.283 11.811 1.00 98.69 89 ALA A O 1
ATOM 694 N N . LEU A 1 90 ? -6.131 -2.806 12.318 1.00 98.88 90 LEU A N 1
ATOM 695 C CA . LEU A 1 90 ? -5.503 -3.752 11.408 1.00 98.88 90 LEU A CA 1
ATOM 696 C C . LEU A 1 90 ? -4.573 -4.671 12.190 1.00 98.88 90 LEU A C 1
ATOM 698 O O . LEU A 1 90 ? -3.843 -4.212 13.069 1.00 98.88 90 LEU A O 1
ATOM 702 N N . HIS A 1 91 ? -4.569 -5.946 11.816 1.00 98.88 91 HIS A N 1
ATOM 703 C CA . HIS A 1 91 ? -3.761 -6.985 12.437 1.00 98.88 91 HIS A CA 1
ATOM 704 C C . HIS A 1 91 ? -3.039 -7.815 11.381 1.00 98.88 91 HIS A C 1
ATOM 706 O O . HIS A 1 91 ? -3.651 -8.230 10.392 1.00 98.88 91 HIS A O 1
ATOM 712 N N . ASP A 1 92 ? -1.765 -8.101 11.637 1.00 98.81 92 ASP A N 1
ATOM 713 C CA . ASP A 1 92 ? -0.938 -9.017 10.848 1.00 98.81 92 ASP A CA 1
ATOM 714 C C . ASP A 1 92 ? -0.886 -8.641 9.357 1.00 98.81 92 ASP A C 1
ATOM 716 O O . ASP A 1 92 ? -1.296 -9.395 8.470 1.00 98.81 92 ASP A O 1
ATOM 720 N N . LEU A 1 93 ? -0.399 -7.430 9.086 1.00 98.94 93 LEU A N 1
ATOM 721 C CA . LEU A 1 93 ? -0.139 -6.947 7.734 1.00 98.94 93 LEU A CA 1
ATOM 722 C C . LEU A 1 93 ? 1.230 -7.421 7.247 1.00 98.94 93 LEU A C 1
ATOM 724 O O . LEU A 1 93 ? 2.185 -7.477 8.030 1.00 98.94 93 LEU A O 1
ATOM 728 N N . LEU A 1 94 ? 1.351 -7.677 5.945 1.00 98.94 94 LEU A N 1
ATOM 729 C CA . LEU A 1 94 ? 2.639 -7.957 5.317 1.00 98.94 94 LEU A CA 1
ATOM 730 C C . LEU A 1 94 ? 2.762 -7.396 3.901 1.00 98.94 94 LEU A C 1
ATOM 732 O O . LEU A 1 94 ? 1.777 -7.290 3.168 1.00 98.94 94 LEU A O 1
ATOM 736 N N . THR A 1 95 ? 4.000 -7.114 3.501 1.00 98.94 95 THR A N 1
ATOM 737 C CA . THR A 1 95 ? 4.380 -6.912 2.101 1.00 98.94 95 THR A CA 1
ATOM 738 C C . THR A 1 95 ? 5.564 -7.783 1.711 1.00 98.94 95 THR A C 1
ATOM 740 O O . THR A 1 95 ? 6.411 -8.105 2.549 1.00 98.94 95 THR A O 1
ATOM 743 N N . ILE A 1 96 ? 5.621 -8.180 0.438 1.00 98.88 96 ILE A N 1
ATOM 744 C CA . ILE A 1 96 ? 6.739 -8.945 -0.132 1.00 98.88 96 ILE A CA 1
ATOM 745 C C . ILE A 1 96 ? 7.076 -8.396 -1.519 1.00 98.88 96 ILE A C 1
ATOM 747 O O . ILE A 1 96 ? 6.190 -8.091 -2.319 1.00 98.88 96 ILE A O 1
ATOM 751 N N . PHE A 1 97 ? 8.366 -8.305 -1.821 1.00 98.88 97 PHE A N 1
ATOM 752 C CA . PHE A 1 97 ? 8.843 -8.131 -3.187 1.00 98.88 97 PHE A CA 1
ATOM 753 C C . PHE A 1 97 ? 9.249 -9.489 -3.753 1.00 98.88 97 PHE A C 1
ATOM 755 O O . PHE A 1 97 ? 10.041 -10.194 -3.128 1.00 98.88 97 PHE A O 1
ATOM 762 N N . LEU A 1 98 ? 8.678 -9.858 -4.894 1.00 98.69 98 LEU A N 1
ATOM 763 C CA . LEU A 1 98 ? 8.845 -11.172 -5.504 1.00 98.69 98 LEU A CA 1
ATOM 764 C C . LEU A 1 98 ? 9.908 -11.128 -6.597 1.00 98.69 98 LEU A C 1
ATOM 766 O O . LEU A 1 98 ? 9.989 -10.155 -7.345 1.00 98.69 98 LEU A O 1
ATOM 770 N N . ASP A 1 99 ? 10.665 -12.219 -6.711 1.00 97.25 99 ASP A N 1
ATOM 771 C CA . ASP A 1 99 ? 11.543 -12.506 -7.850 1.00 97.25 99 ASP A CA 1
ATOM 772 C C . ASP A 1 99 ? 12.461 -11.331 -8.241 1.00 97.25 99 ASP A C 1
ATOM 774 O O . ASP A 1 99 ? 12.272 -10.632 -9.240 1.00 97.25 99 ASP A O 1
ATOM 778 N N . ALA A 1 100 ? 13.537 -11.156 -7.474 1.00 95.75 100 ALA A N 1
ATOM 779 C CA . ALA A 1 100 ? 14.571 -10.161 -7.763 1.00 95.75 100 ALA A CA 1
ATOM 780 C C . ALA A 1 100 ? 15.344 -10.388 -9.076 1.00 95.75 100 ALA A C 1
ATOM 782 O O . ALA A 1 100 ? 16.150 -9.533 -9.446 1.00 95.75 100 ALA A O 1
ATOM 783 N N . GLN A 1 101 ? 15.159 -11.519 -9.769 1.00 97.00 101 GLN A N 1
ATOM 784 C CA . GLN A 1 101 ? 15.811 -11.750 -11.061 1.00 97.00 101 GLN A CA 1
ATOM 785 C C . GLN A 1 101 ? 15.052 -11.067 -12.197 1.00 97.00 101 GLN A C 1
ATOM 787 O O . GLN A 1 101 ? 15.678 -10.554 -13.127 1.00 97.00 101 GLN A O 1
ATOM 792 N N . HIS A 1 102 ? 13.721 -11.045 -12.117 1.00 96.94 102 HIS A N 1
ATOM 793 C CA . HIS A 1 102 ? 12.859 -10.527 -13.182 1.00 96.94 102 HIS A CA 1
ATOM 794 C C . HIS A 1 102 ? 12.081 -9.265 -12.784 1.00 96.94 102 HIS A C 1
ATOM 796 O O . HIS A 1 102 ? 11.571 -8.564 -13.659 1.00 96.94 102 HIS A O 1
ATOM 802 N N . GLY A 1 103 ? 12.011 -8.953 -11.489 1.00 97.44 103 GLY A N 1
ATOM 803 C CA . GLY A 1 103 ? 11.364 -7.766 -10.945 1.00 97.44 103 GLY A CA 1
ATOM 804 C C . GLY A 1 103 ? 12.354 -6.656 -10.595 1.00 97.44 103 GLY A C 1
ATOM 805 O O . GLY A 1 103 ? 13.526 -6.902 -10.304 1.00 97.44 103 GLY A O 1
ATOM 806 N N . LYS A 1 104 ? 11.867 -5.413 -10.551 1.00 97.81 104 LYS A N 1
ATOM 807 C CA . LYS A 1 104 ? 12.596 -4.257 -10.002 1.00 97.81 104 LYS A CA 1
ATOM 808 C C . LYS A 1 10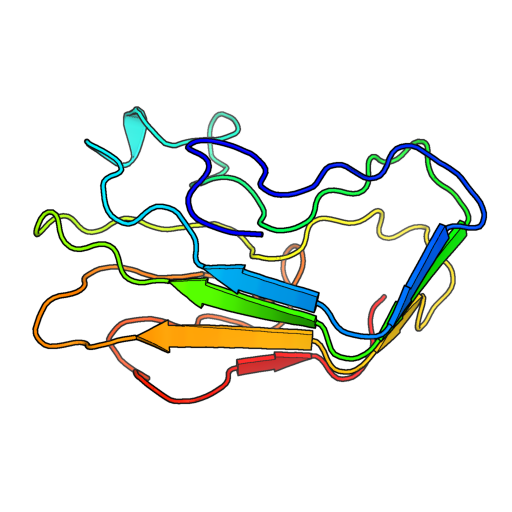4 ? 11.714 -3.394 -9.104 1.00 97.81 104 LYS A C 1
ATOM 810 O O . LYS A 1 104 ? 10.496 -3.444 -9.207 1.00 97.81 104 LYS A O 1
ATOM 815 N N . GLY A 1 105 ? 12.334 -2.586 -8.243 1.00 98.00 105 GLY A N 1
ATOM 816 C CA . GLY A 1 105 ? 11.631 -1.678 -7.335 1.00 98.00 105 GLY A CA 1
ATOM 817 C C . GLY A 1 105 ? 11.011 -2.362 -6.107 1.00 98.00 105 GLY A C 1
ATOM 818 O O . GLY A 1 105 ? 11.708 -3.111 -5.418 1.00 98.00 105 GLY A O 1
ATOM 819 N N . GLY A 1 106 ? 9.744 -2.061 -5.794 1.00 98.69 106 GLY A N 1
ATOM 820 C CA . GLY A 1 106 ? 8.991 -2.706 -4.707 1.00 98.69 106 GLY A CA 1
ATOM 821 C C . GLY A 1 106 ? 8.035 -1.784 -3.942 1.00 98.69 106 GLY A C 1
ATOM 822 O O . GLY A 1 106 ? 7.538 -0.791 -4.471 1.00 98.69 106 GLY A O 1
ATOM 823 N N . ILE A 1 107 ? 7.767 -2.111 -2.679 1.00 98.94 107 ILE A N 1
ATOM 824 C CA . ILE A 1 107 ? 6.849 -1.369 -1.802 1.00 98.94 107 ILE A CA 1
ATOM 825 C C . ILE A 1 107 ? 7.662 -0.739 -0.670 1.00 98.94 107 ILE A C 1
ATOM 827 O O . ILE A 1 107 ? 8.449 -1.428 -0.024 1.00 98.94 107 ILE A O 1
ATOM 831 N N . LEU A 1 108 ? 7.496 0.564 -0.435 1.00 98.88 108 LEU A N 1
ATOM 832 C CA . LEU A 1 108 ? 8.331 1.322 0.503 1.00 98.88 108 LEU A CA 1
ATOM 833 C C . LEU A 1 108 ? 7.885 1.196 1.965 1.00 98.88 108 LEU A C 1
ATOM 835 O O . LEU A 1 108 ? 8.731 1.290 2.852 1.00 98.88 108 LEU A O 1
ATOM 839 N N . ASN A 1 109 ? 6.596 0.959 2.210 1.00 98.94 109 ASN A N 1
ATOM 840 C CA . ASN A 1 109 ? 6.024 0.732 3.535 1.00 98.94 109 ASN A CA 1
ATOM 841 C C . ASN A 1 109 ? 4.883 -0.285 3.486 1.00 98.94 109 ASN A C 1
ATOM 843 O O . ASN A 1 109 ? 4.173 -0.413 2.491 1.00 98.94 109 ASN A O 1
ATOM 847 N N . VAL A 1 110 ? 4.639 -0.975 4.596 1.00 98.94 110 VAL A N 1
ATOM 848 C CA . VAL A 1 110 ? 3.499 -1.891 4.694 1.00 98.94 110 VAL A CA 1
ATOM 849 C C . VAL A 1 110 ? 2.200 -1.087 4.695 1.00 98.94 110 VAL A C 1
ATOM 851 O O . VAL A 1 110 ? 1.352 -1.273 3.825 1.00 98.94 110 VAL A O 1
ATOM 854 N N . VAL A 1 111 ? 2.058 -0.147 5.631 1.00 98.94 111 VAL A N 1
ATOM 855 C CA . VAL A 1 111 ? 0.852 0.673 5.804 1.00 98.94 111 VAL A CA 1
ATOM 856 C C . VAL A 1 111 ? 1.221 2.126 6.052 1.00 98.94 111 VAL A C 1
ATOM 858 O O . VAL A 1 111 ? 2.018 2.398 6.947 1.00 98.94 111 VAL A O 1
ATOM 861 N N . ASN A 1 112 ? 0.629 3.057 5.296 1.00 98.81 112 ASN A N 1
ATOM 862 C CA . ASN A 1 112 ? 0.980 4.481 5.326 1.00 98.81 112 ASN A CA 1
ATOM 863 C C . ASN A 1 112 ? 2.520 4.649 5.359 1.00 98.81 112 ASN A C 1
ATOM 865 O O . ASN A 1 112 ? 3.221 4.100 4.520 1.00 98.81 112 ASN A O 1
ATOM 869 N N . ASP A 1 113 ? 3.070 5.298 6.387 1.00 98.56 113 ASP A N 1
ATOM 870 C CA . ASP A 1 113 ? 4.517 5.495 6.561 1.00 98.56 113 ASP A CA 1
ATOM 871 C C . ASP A 1 113 ? 5.180 4.461 7.505 1.00 98.56 113 ASP A C 1
ATOM 873 O O . ASP A 1 113 ? 6.191 4.749 8.144 1.00 98.56 113 ASP A O 1
ATOM 877 N N . THR A 1 114 ? 4.583 3.276 7.694 1.00 98.81 114 THR A N 1
ATOM 878 C CA . THR A 1 114 ? 4.996 2.270 8.697 1.00 98.81 114 THR A CA 1
ATOM 879 C C . THR A 1 114 ? 5.314 0.901 8.086 1.00 98.81 114 THR A C 1
ATOM 881 O O . THR A 1 114 ? 4.632 0.416 7.184 1.00 98.81 114 THR A O 1
ATOM 884 N N . GLY A 1 115 ? 6.331 0.233 8.639 1.00 98.50 115 GLY A N 1
ATOM 885 C CA . GLY A 1 115 ? 6.737 -1.141 8.309 1.00 98.50 115 GLY A CA 1
ATOM 886 C C . GLY A 1 115 ? 8.068 -1.223 7.563 1.00 98.50 115 GLY A C 1
ATOM 887 O O . GLY A 1 115 ? 8.830 -2.158 7.789 1.00 98.50 115 GLY A O 1
ATOM 888 N N . GLY A 1 116 ? 8.398 -0.204 6.766 1.00 98.56 116 GLY A N 1
ATOM 889 C CA . GLY A 1 116 ? 9.610 -0.180 5.952 1.00 98.56 116 GLY A CA 1
ATOM 890 C C . GLY A 1 116 ? 9.503 -1.008 4.663 1.00 98.56 116 GLY A C 1
ATOM 891 O O . GLY A 1 116 ? 8.439 -1.555 4.358 1.00 98.56 116 GLY A O 1
ATOM 892 N N . PRO A 1 117 ? 10.596 -1.072 3.882 1.00 98.75 117 PRO A N 1
ATOM 893 C CA . PRO A 1 117 ? 10.522 -1.490 2.490 1.00 98.75 117 PRO A CA 1
ATOM 894 C C . PRO A 1 117 ? 10.595 -3.009 2.298 1.00 98.75 117 PRO A C 1
ATOM 896 O O . PRO A 1 117 ? 11.476 -3.676 2.842 1.00 98.75 117 PRO A O 1
ATOM 899 N N . SER A 1 118 ? 9.736 -3.535 1.425 1.00 98.81 118 SER A N 1
ATOM 900 C CA . SER A 1 118 ? 9.906 -4.831 0.756 1.00 98.81 118 SER A CA 1
ATOM 901 C C . SER A 1 118 ? 10.320 -4.567 -0.692 1.00 98.81 118 SER A C 1
ATOM 903 O O . SER A 1 118 ? 9.490 -4.158 -1.508 1.00 98.81 118 SER A O 1
ATOM 905 N N . VAL A 1 119 ? 11.609 -4.733 -0.988 1.00 98.44 119 VAL A N 1
ATOM 906 C CA . VAL A 1 119 ? 12.260 -4.338 -2.249 1.00 98.44 119 VAL A CA 1
ATOM 907 C C . VAL A 1 119 ? 13.325 -5.366 -2.658 1.00 98.44 119 VAL A C 1
ATOM 909 O O . VAL A 1 119 ? 13.545 -6.375 -1.989 1.00 98.44 119 VAL A O 1
ATOM 912 N N . ILE A 1 120 ? 14.043 -5.096 -3.749 1.00 95.44 120 ILE A N 1
ATOM 913 C CA . ILE A 1 120 ? 15.056 -5.999 -4.320 1.00 95.44 120 ILE A CA 1
ATOM 914 C C . ILE A 1 120 ? 16.196 -6.419 -3.370 1.00 95.44 120 ILE A C 1
ATOM 916 O O . ILE A 1 120 ? 16.844 -7.433 -3.608 1.00 95.44 120 ILE A O 1
ATOM 920 N N . THR A 1 121 ? 16.468 -5.675 -2.293 1.00 96.00 121 THR A N 1
ATOM 921 C CA . THR A 1 121 ? 17.510 -6.029 -1.307 1.00 96.00 121 THR A CA 1
ATOM 922 C C . THR A 1 121 ? 17.047 -7.042 -0.257 1.00 96.00 121 THR A C 1
ATOM 924 O O . THR A 1 121 ? 17.869 -7.542 0.507 1.00 96.00 121 THR A O 1
ATOM 927 N N . ASN A 1 122 ? 15.748 -7.334 -0.196 1.00 97.94 122 ASN A N 1
ATOM 928 C CA . ASN A 1 122 ? 15.127 -8.310 0.698 1.00 97.94 122 ASN A CA 1
ATOM 929 C C . ASN A 1 122 ? 13.994 -9.081 -0.014 1.00 97.94 122 ASN A C 1
ATOM 931 O O . ASN A 1 122 ? 12.865 -9.097 0.481 1.00 97.94 122 ASN A O 1
ATOM 935 N N . PRO A 1 123 ? 14.268 -9.708 -1.174 1.00 97.06 123 PRO A N 1
ATOM 936 C CA . PRO A 1 123 ? 13.242 -10.391 -1.945 1.00 97.06 123 PRO A CA 1
ATOM 937 C C . PRO A 1 123 ? 12.728 -11.629 -1.210 1.00 97.06 123 PRO A C 1
ATOM 939 O O . PRO A 1 123 ? 13.417 -12.202 -0.359 1.00 97.06 123 PRO A O 1
ATOM 942 N N . ASP A 1 124 ? 11.499 -12.018 -1.541 1.00 97.19 124 ASP A N 1
ATOM 943 C CA . ASP A 1 124 ? 10.814 -13.223 -1.061 1.00 97.19 124 ASP A CA 1
ATOM 944 C C . ASP A 1 124 ? 10.744 -13.335 0.476 1.00 97.19 124 ASP A C 1
ATOM 946 O O . ASP A 1 124 ? 10.488 -14.401 1.039 1.00 97.19 124 ASP A O 1
ATOM 950 N N . SER A 1 125 ? 10.961 -12.215 1.171 1.00 98.25 125 SER A N 1
ATOM 951 C CA . SER A 1 125 ? 10.976 -12.107 2.625 1.00 98.25 125 SER A CA 1
ATOM 952 C C . SER A 1 125 ? 9.885 -11.136 3.078 1.00 98.25 125 SER A C 1
ATOM 954 O O . SER A 1 125 ? 9.827 -10.013 2.573 1.00 98.25 125 SER A O 1
ATOM 956 N N . PRO A 1 126 ? 9.020 -11.525 4.030 1.00 98.56 126 PRO A N 1
ATOM 957 C CA . PRO A 1 126 ? 7.947 -10.658 4.484 1.00 98.56 126 PRO A CA 1
ATOM 958 C C . PRO A 1 126 ? 8.466 -9.512 5.349 1.00 98.56 126 PRO A C 1
ATOM 960 O O . PRO A 1 126 ? 9.191 -9.720 6.323 1.00 98.56 126 PRO A O 1
ATOM 963 N N . VAL A 1 127 ? 8.014 -8.303 5.030 1.00 98.81 127 VAL A N 1
ATOM 964 C CA . VAL A 1 127 ? 8.078 -7.138 5.918 1.00 98.81 127 VAL A CA 1
ATOM 965 C C . VAL A 1 127 ? 6.703 -6.992 6.550 1.00 98.81 127 VAL A C 1
ATOM 967 O O . VAL A 1 127 ? 5.696 -7.058 5.850 1.00 98.81 127 VAL A O 1
ATOM 970 N N . THR A 1 128 ? 6.641 -6.876 7.876 1.00 98.81 128 THR A N 1
ATOM 971 C CA . THR A 1 128 ? 5.387 -7.069 8.621 1.00 98.81 128 THR A CA 1
ATOM 972 C C . THR A 1 128 ? 5.066 -5.912 9.555 1.00 98.81 128 THR A C 1
ATOM 974 O O . THR A 1 128 ? 5.958 -5.265 10.104 1.00 98.81 128 THR A O 1
ATOM 977 N N . VAL A 1 129 ? 3.769 -5.680 9.760 1.00 98.88 129 VAL A N 1
ATOM 978 C CA . VAL A 1 129 ? 3.224 -4.797 10.798 1.00 98.88 129 VAL A CA 1
ATOM 979 C C . VAL A 1 129 ? 2.141 -5.571 11.541 1.00 98.88 129 VAL A C 1
ATOM 981 O O . VAL A 1 129 ? 1.103 -5.902 10.976 1.00 98.88 129 VAL A O 1
ATOM 984 N N . VAL A 1 130 ? 2.391 -5.882 12.815 1.00 98.75 130 VAL A N 1
ATOM 985 C CA . VAL A 1 130 ? 1.509 -6.746 13.624 1.00 98.75 130 VAL A CA 1
ATOM 986 C C . VAL A 1 130 ? 0.198 -6.048 13.997 1.00 98.75 130 VAL A C 1
ATOM 988 O O . VAL A 1 130 ? -0.843 -6.693 14.060 1.00 98.75 130 VAL A O 1
ATOM 991 N N . SER A 1 131 ? 0.231 -4.737 14.240 1.00 98.69 131 SER A N 1
ATOM 992 C CA . SER A 1 131 ? -0.936 -3.943 14.635 1.00 98.69 131 SER A CA 1
ATOM 993 C C . SER A 1 131 ? -0.836 -2.530 14.066 1.00 98.69 131 SER A C 1
ATOM 995 O O . SER A 1 131 ? 0.258 -1.966 14.055 1.00 98.69 131 SER A O 1
ATOM 997 N N . TYR A 1 132 ? -1.960 -1.966 13.617 1.00 98.62 132 TYR A N 1
ATOM 998 C CA . TYR A 1 132 ? -2.054 -0.578 13.151 1.00 98.62 132 TYR A CA 1
ATOM 999 C C . TYR A 1 132 ? -3.491 -0.021 13.278 1.00 98.62 132 TYR A C 1
ATOM 1001 O O . TYR A 1 132 ? -4.439 -0.772 13.058 1.00 98.62 132 TYR A O 1
ATOM 1009 N N . PRO A 1 133 ? -3.703 1.278 13.549 1.00 95.94 133 PRO A N 1
ATOM 1010 C CA . PRO A 1 133 ? -2.702 2.191 14.085 1.00 95.94 133 PRO A CA 1
ATOM 1011 C C . PRO A 1 133 ? -2.257 1.780 15.497 1.00 95.94 133 PRO A C 1
ATOM 1013 O O . PRO A 1 133 ? -3.086 1.275 16.296 1.00 95.94 133 PRO A O 1
#

pLDDT: mean 98.35, std 0.8, range [93.31, 98.94]

Foldseek 3Di:
DEADLAALEEDEDEPAEDEDAEYEYHQEDPAQVSAAPDVVFTHHAPYDYDPNYAHAAEEHHEYEYFHQPPYAGEGAENAEYDLNHPWQSYAKFKYAYEDLPRGAHFYQAHYRNHQGTHGSVNHPDIRIDGGGD

Sequence (133 aa):
VEHYQKFEVIWNGNGGRVVFFQNEMPYDPPSQAAWMEAPGVPGWAAFKIPNSVTSFNGFGMGSYSFFNQGLDIFAAHAFEVPVTLPSGALHDLLTIFLDAQHGKGGILNVVNDTGGPSVITNPDSPVTVVSYP

Radius of gyration: 13.81 Å; chains: 1; bounding box: 36×28×36 Å

Secondary structure (DSSP, 8-state):
----SS-SEE---TTEEEEEEEEE--S--S-TTTSEEETTEEB--SEE--TT---EEEEEEEEEE-B-SSS--EES-SEE--TTSPTTSEEEEEEEE--TTT-B-EES-SBTTBS--EETTSTT--EEEEEE-